Protein AF-A0A1V6E0C4-F1 (afdb_monomer_lite)

Radius of gyration: 24.29 Å; chains: 1; bounding box: 36×54×68 Å

Secondary structure (DSSP, 8-state):
--HHHHHHHHHHHHHHHHHHHHHHHTT-TT---HHHHHHHHHHHHHTT-S-HHHHHHHHHHHHHHHHHHHHHHHHHHHHHS------------PPPPPPP----PPPP-------HHHHHHHHHHHHHHSS---

pLDDT: mean 77.71, std 18.84, range [36.75, 97.5]

Sequence (134 aa):
MNPEEELNLRREVRATVFRLARAHREAAPGMSLAGEFAAVQARLAALGCPDPERTLCRWRMEDEAAFDLAALVHELVAARLPPVPARPFATVVMPPPASPPSHAHPAPSSTGIPGLADLLDDMLSQERRHRPPH

Foldseek 3Di:
DDVVVVVVLLVQLLVLLVVVVVCVVVVVPPDDPVVSLVVSLVVCVVVVNVHSPVVSVVSSVVSNVVVVVVVVVVVVVCVPDDPDPPDPPPPPPDDDDDDDDDDDDDDDDDDDDPPPVNVVVVVVVVVVVPDDDD

Structure (mmCIF, N/CA/C/O backbone):
data_AF-A0A1V6E0C4-F1
#
_entry.id   AF-A0A1V6E0C4-F1
#
loop_
_atom_site.group_PDB
_atom_site.id
_atom_site.type_symbol
_atom_site.label_atom_id
_atom_site.label_alt_id
_atom_site.label_comp_id
_atom_site.label_asym_id
_atom_site.label_entity_id
_atom_site.label_seq_id
_atom_site.pdbx_PDB_ins_code
_atom_site.Cartn_x
_atom_site.Cartn_y
_atom_site.Cartn_z
_atom_site.occupancy
_atom_site.B_iso_or_equiv
_atom_site.auth_seq_id
_atom_site.auth_comp_id
_atom_site.auth_asym_id
_atom_site.auth_atom_id
_atom_site.pdbx_PDB_model_num
ATOM 1 N N . MET A 1 1 ? -14.733 -3.340 14.536 1.00 77.62 1 MET A N 1
ATOM 2 C CA . MET A 1 1 ? -14.234 -3.044 13.181 1.00 77.62 1 MET A CA 1
ATOM 3 C C . MET A 1 1 ? -14.947 -3.950 12.185 1.00 77.62 1 MET A C 1
ATOM 5 O O . MET A 1 1 ? -14.972 -5.155 12.411 1.00 77.62 1 MET A O 1
ATOM 9 N N . ASN A 1 2 ? -15.589 -3.383 11.160 1.00 88.94 2 ASN A N 1
ATOM 10 C CA . ASN A 1 2 ? -16.228 -4.145 10.082 1.00 88.94 2 ASN A CA 1
ATOM 11 C C . ASN A 1 2 ? -15.136 -4.731 9.158 1.00 88.94 2 ASN A C 1
ATOM 13 O O . ASN A 1 2 ? -14.302 -3.962 8.673 1.00 88.94 2 ASN A O 1
ATOM 17 N N . PRO A 1 3 ? -15.117 -6.053 8.901 1.00 89.62 3 PRO A N 1
ATOM 18 C CA . PRO A 1 3 ? -14.070 -6.687 8.096 1.00 89.62 3 PRO A CA 1
ATOM 19 C C . PRO A 1 3 ? -14.035 -6.198 6.641 1.00 89.62 3 PRO A C 1
ATOM 21 O O . PRO A 1 3 ? -12.970 -6.161 6.029 1.00 89.62 3 PRO A O 1
ATOM 24 N N . GLU A 1 4 ? -15.174 -5.798 6.072 1.00 94.56 4 GLU A N 1
ATOM 25 C CA . GLU A 1 4 ? -15.228 -5.302 4.694 1.00 94.56 4 GLU A CA 1
ATOM 26 C C . GLU A 1 4 ? -14.563 -3.924 4.560 1.00 94.56 4 GLU A C 1
ATOM 28 O O . GLU A 1 4 ? -13.802 -3.672 3.625 1.00 94.56 4 GLU A O 1
ATOM 33 N N . GLU A 1 5 ? -14.782 -3.044 5.538 1.00 93.25 5 GLU A N 1
ATOM 34 C CA . GLU A 1 5 ? -14.160 -1.718 5.585 1.00 93.25 5 GLU A CA 1
ATOM 35 C C . GLU A 1 5 ? -12.647 -1.816 5.802 1.00 93.25 5 GLU A C 1
ATOM 37 O O . GLU A 1 5 ? -11.883 -1.105 5.149 1.00 93.25 5 GLU A O 1
ATOM 42 N N . GLU A 1 6 ? -12.201 -2.739 6.655 1.00 92.56 6 GLU A N 1
ATOM 43 C CA . GLU A 1 6 ? -10.778 -3.023 6.854 1.00 92.56 6 GLU A CA 1
ATOM 44 C C . GLU A 1 6 ? -10.113 -3.516 5.560 1.00 92.56 6 GLU A C 1
ATOM 46 O O . GLU A 1 6 ? -9.04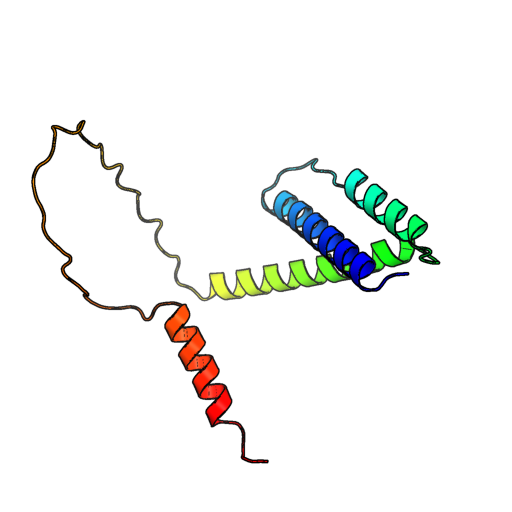8 -3.025 5.177 1.00 92.56 6 GLU A O 1
ATOM 51 N N . LEU A 1 7 ? -10.757 -4.443 4.844 1.00 95.00 7 LEU A N 1
ATOM 52 C CA . LEU A 1 7 ? -10.272 -4.937 3.554 1.00 95.00 7 LEU A CA 1
ATOM 53 C C . LEU A 1 7 ? -10.182 -3.821 2.509 1.00 95.00 7 LEU A C 1
ATOM 55 O O . LEU A 1 7 ? -9.219 -3.779 1.738 1.00 95.00 7 LEU A O 1
ATOM 59 N N . ASN A 1 8 ? -11.151 -2.906 2.484 1.00 96.06 8 ASN A N 1
ATOM 60 C CA . ASN A 1 8 ? -11.117 -1.750 1.594 1.00 96.06 8 ASN A CA 1
ATOM 61 C C . ASN A 1 8 ? -9.938 -0.825 1.927 1.00 96.06 8 ASN A C 1
ATOM 63 O O . ASN A 1 8 ? -9.178 -0.470 1.027 1.00 96.06 8 ASN A O 1
ATOM 67 N N . LEU A 1 9 ? -9.696 -0.537 3.209 1.00 95.88 9 LEU A N 1
ATOM 68 C CA . LEU A 1 9 ? -8.523 0.233 3.637 1.00 95.88 9 LEU A CA 1
ATOM 69 C C . LEU A 1 9 ? -7.206 -0.470 3.286 1.00 95.88 9 LEU A C 1
ATOM 71 O O . LEU A 1 9 ? -6.278 0.175 2.802 1.00 95.88 9 LEU A O 1
ATOM 75 N N . ARG A 1 10 ? -7.119 -1.797 3.442 1.00 96.31 10 ARG A N 1
ATOM 76 C CA . ARG A 1 10 ? -5.942 -2.580 3.025 1.00 96.31 10 ARG A CA 1
ATOM 77 C C . ARG A 1 10 ? -5.662 -2.423 1.528 1.00 96.31 10 ARG A C 1
ATOM 79 O O . ARG A 1 10 ? -4.500 -2.297 1.140 1.00 96.31 10 ARG A O 1
ATOM 86 N N . ARG A 1 11 ? -6.707 -2.437 0.690 1.00 96.94 11 ARG A N 1
ATOM 87 C CA . ARG A 1 11 ? -6.594 -2.233 -0.766 1.00 96.94 11 ARG A CA 1
ATOM 88 C C . ARG A 1 11 ? -6.138 -0.817 -1.106 1.00 96.94 11 ARG A C 1
ATOM 90 O O . ARG A 1 11 ? -5.312 -0.661 -2.001 1.00 96.94 11 ARG A O 1
ATOM 97 N N . GLU A 1 12 ? -6.633 0.188 -0.389 1.00 96.50 12 GLU A N 1
ATOM 98 C CA . GLU A 1 12 ? -6.191 1.576 -0.553 1.00 96.50 12 GLU A CA 1
ATOM 99 C C . GLU A 1 12 ? -4.701 1.734 -0.229 1.00 96.50 12 GLU A C 1
ATOM 101 O O . GLU A 1 12 ? -3.964 2.269 -1.055 1.00 96.50 12 GLU A O 1
ATOM 106 N N . VAL A 1 13 ? -4.227 1.179 0.897 1.00 96.56 13 VAL A N 1
ATOM 107 C CA . VAL A 1 13 ? -2.791 1.177 1.243 1.00 96.56 13 VAL A CA 1
ATOM 108 C C . VAL A 1 13 ? -1.961 0.565 0.124 1.00 96.56 13 VAL A C 1
ATOM 110 O O . VAL A 1 13 ? -0.991 1.181 -0.316 1.00 96.56 13 VAL A O 1
ATOM 113 N N . ARG A 1 14 ? -2.377 -0.596 -0.393 1.00 96.50 14 ARG A N 1
ATOM 114 C CA . ARG A 1 14 ? -1.679 -1.262 -1.496 1.00 96.50 14 ARG A CA 1
ATOM 115 C C . ARG A 1 14 ? -1.614 -0.394 -2.748 1.00 96.50 14 ARG A C 1
ATOM 117 O O . ARG A 1 14 ? -0.563 -0.296 -3.376 1.00 96.50 14 ARG A O 1
ATOM 124 N N . ALA A 1 15 ? -2.722 0.244 -3.120 1.00 95.50 15 ALA A N 1
ATOM 125 C CA . ALA A 1 15 ? -2.773 1.125 -4.283 1.00 95.50 15 ALA A CA 1
ATOM 126 C C . ALA A 1 15 ? -1.872 2.361 -4.115 1.00 95.50 15 ALA A C 1
ATOM 128 O O . ALA A 1 15 ? -1.219 2.789 -5.070 1.00 95.50 15 ALA A O 1
ATOM 129 N N . THR A 1 16 ? -1.814 2.930 -2.910 1.00 94.81 16 THR A N 1
ATOM 130 C CA . THR A 1 16 ? -0.927 4.051 -2.579 1.00 94.81 16 THR A CA 1
ATOM 131 C C . THR A 1 16 ? 0.544 3.626 -2.617 1.00 94.81 16 THR A C 1
ATOM 133 O O . THR A 1 16 ? 1.340 4.295 -3.274 1.00 94.81 16 THR A O 1
ATOM 136 N N . VAL A 1 17 ? 0.906 2.484 -2.022 1.00 94.38 17 VAL A N 1
ATOM 137 C CA . VAL A 1 17 ? 2.270 1.923 -2.102 1.00 94.38 17 VAL A CA 1
ATOM 138 C C . VAL A 1 17 ? 2.680 1.685 -3.554 1.00 94.38 17 VAL A C 1
ATOM 140 O O . VAL A 1 17 ? 3.755 2.114 -3.964 1.00 94.38 17 VAL A O 1
ATOM 143 N N . PHE A 1 18 ? 1.807 1.086 -4.368 1.00 91.50 18 PHE A N 1
ATOM 144 C CA . PHE A 1 18 ? 2.095 0.829 -5.779 1.00 91.50 18 PHE A CA 1
ATOM 145 C C . PHE A 1 18 ? 2.359 2.117 -6.571 1.00 91.50 18 PHE A C 1
ATOM 147 O O . PHE A 1 18 ? 3.303 2.178 -7.360 1.00 91.50 18 PHE A O 1
ATOM 154 N N . ARG A 1 19 ? 1.551 3.165 -6.357 1.00 91.12 19 ARG A N 1
ATOM 155 C CA . ARG A 1 19 ? 1.766 4.474 -6.998 1.00 91.12 19 ARG A CA 1
ATOM 156 C C . ARG A 1 19 ? 3.094 5.096 -6.582 1.00 91.12 19 ARG A C 1
ATOM 158 O O . ARG A 1 19 ? 3.813 5.588 -7.447 1.00 91.12 19 ARG A O 1
ATOM 165 N N . LEU A 1 20 ? 3.431 5.035 -5.294 1.00 90.06 20 LEU A N 1
ATOM 166 C CA . LEU A 1 20 ? 4.700 5.548 -4.785 1.00 90.06 20 LEU A CA 1
ATOM 167 C C . LEU A 1 20 ? 5.888 4.798 -5.398 1.00 90.06 20 LEU A C 1
ATOM 169 O O . LEU A 1 20 ? 6.805 5.413 -5.936 1.00 90.06 20 LEU A O 1
ATOM 173 N N . ALA A 1 21 ? 5.847 3.468 -5.380 1.00 88.00 21 ALA A N 1
ATOM 174 C CA . ALA A 1 21 ? 6.920 2.632 -5.901 1.00 88.00 21 ALA A CA 1
ATOM 175 C C . ALA A 1 21 ? 7.111 2.811 -7.419 1.00 88.00 21 ALA A C 1
ATOM 177 O O . ALA A 1 21 ? 8.239 2.885 -7.913 1.00 88.00 21 ALA A O 1
ATOM 178 N N . ARG A 1 22 ? 6.012 2.982 -8.165 1.00 85.94 22 ARG A N 1
ATOM 179 C CA . ARG A 1 22 ? 6.052 3.358 -9.582 1.00 85.94 22 ARG A CA 1
ATOM 180 C C . ARG A 1 22 ? 6.711 4.721 -9.797 1.00 85.94 22 ARG A C 1
ATOM 182 O O . ARG A 1 22 ? 7.581 4.821 -10.655 1.00 85.94 22 ARG A O 1
ATOM 189 N N . ALA A 1 23 ? 6.343 5.738 -9.020 1.00 87.25 23 ALA A N 1
ATOM 190 C CA . ALA A 1 23 ? 6.934 7.072 -9.130 1.00 87.25 23 ALA A CA 1
ATOM 191 C C . ALA A 1 23 ? 8.447 7.068 -8.847 1.00 87.25 23 ALA A C 1
ATOM 193 O O . ALA A 1 23 ? 9.208 7.746 -9.539 1.00 87.25 23 ALA A O 1
ATOM 194 N N . HIS A 1 24 ? 8.900 6.252 -7.889 1.00 83.44 24 HIS A N 1
ATOM 195 C CA . HIS A 1 24 ? 10.327 6.034 -7.645 1.00 83.44 24 HIS A CA 1
ATOM 196 C C . HIS A 1 24 ? 11.033 5.393 -8.847 1.00 83.44 24 HIS A C 1
ATOM 198 O O . HIS A 1 24 ? 12.108 5.852 -9.231 1.00 83.44 24 HIS A O 1
ATOM 204 N N . ARG A 1 25 ? 10.424 4.378 -9.476 1.00 80.44 25 ARG A N 1
ATOM 205 C CA . ARG A 1 25 ? 10.966 3.738 -10.689 1.00 80.44 25 ARG A CA 1
ATOM 206 C C . ARG A 1 25 ? 10.998 4.670 -11.899 1.00 80.44 25 ARG A C 1
ATOM 208 O O . ARG A 1 25 ? 11.956 4.635 -12.660 1.00 80.44 25 ARG A O 1
ATOM 215 N N . GLU A 1 26 ? 9.979 5.504 -12.074 1.00 83.56 26 GLU A N 1
ATOM 216 C CA . GLU A 1 26 ? 9.892 6.482 -13.169 1.00 83.56 26 GLU A CA 1
ATOM 217 C C . GLU A 1 26 ? 10.769 7.726 -12.929 1.00 83.56 26 GLU A C 1
ATOM 219 O O . GLU A 1 26 ? 10.725 8.664 -13.722 1.00 83.56 26 GLU A O 1
ATOM 224 N N . ALA A 1 27 ? 11.580 7.734 -11.860 1.00 77.31 27 ALA A N 1
ATOM 225 C CA . ALA A 1 27 ? 12.422 8.857 -11.463 1.00 77.31 27 ALA A CA 1
ATOM 226 C C . ALA A 1 27 ? 11.631 10.174 -11.414 1.00 77.31 27 ALA A C 1
ATOM 228 O O . ALA A 1 27 ? 12.072 11.194 -11.942 1.00 77.31 27 ALA A O 1
ATOM 229 N N . ALA A 1 28 ? 10.464 10.148 -10.761 1.00 73.44 28 ALA A N 1
ATOM 230 C CA . ALA A 1 28 ? 9.676 11.327 -10.418 1.00 73.44 28 ALA A CA 1
ATOM 231 C C . ALA A 1 28 ? 9.981 11.759 -8.964 1.00 73.44 28 ALA A C 1
ATOM 233 O O . ALA A 1 28 ? 9.183 11.496 -8.055 1.00 73.44 28 ALA A O 1
ATOM 234 N N . PRO A 1 29 ? 11.154 12.373 -8.694 1.00 64.12 29 PRO A N 1
ATOM 235 C CA . PRO A 1 29 ? 11.544 12.770 -7.350 1.00 64.12 29 PRO A CA 1
ATOM 236 C C . PRO A 1 29 ? 10.570 13.816 -6.802 1.00 64.12 29 PRO A C 1
ATOM 238 O O . PRO A 1 29 ? 10.239 14.791 -7.472 1.00 64.12 29 PRO A O 1
ATOM 241 N N . GLY A 1 30 ? 10.126 13.615 -5.561 1.00 69.94 30 GLY A N 1
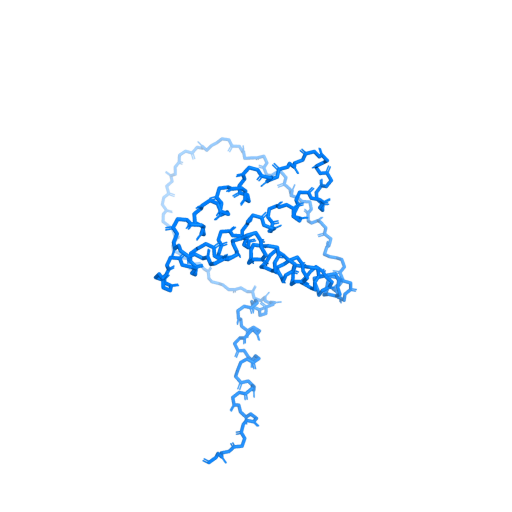ATOM 242 C CA . GLY A 1 30 ? 9.278 14.569 -4.840 1.00 69.94 30 GLY A CA 1
ATOM 243 C C . GLY A 1 30 ? 7.797 14.198 -4.744 1.00 69.94 30 GLY A C 1
ATOM 244 O O . GLY A 1 30 ? 7.055 14.909 -4.068 1.00 69.94 30 GLY A O 1
ATOM 245 N N . MET A 1 31 ? 7.349 13.084 -5.338 1.00 79.12 31 MET A N 1
ATOM 246 C CA . MET A 1 31 ? 6.001 12.578 -5.069 1.00 79.12 31 MET A CA 1
ATOM 247 C C . MET A 1 31 ? 5.911 12.085 -3.616 1.00 79.12 31 MET A C 1
ATOM 249 O O . MET A 1 31 ? 6.542 11.101 -3.242 1.00 79.12 31 MET A O 1
ATOM 253 N N . SER A 1 32 ? 5.115 12.770 -2.795 1.00 84.19 32 SER A N 1
ATOM 254 C CA . SER A 1 32 ? 4.804 12.351 -1.427 1.00 84.19 32 SER A CA 1
ATOM 255 C C . SER A 1 32 ? 3.338 11.960 -1.329 1.00 84.19 32 SER A C 1
ATOM 257 O O . SER A 1 32 ? 2.456 12.747 -1.667 1.00 84.19 32 SER A O 1
ATOM 259 N N . LEU A 1 33 ? 3.078 10.753 -0.826 1.00 86.88 33 LEU A N 1
ATOM 260 C CA . LEU A 1 33 ? 1.729 10.253 -0.541 1.00 86.88 33 LEU A CA 1
ATOM 261 C C . LEU A 1 33 ?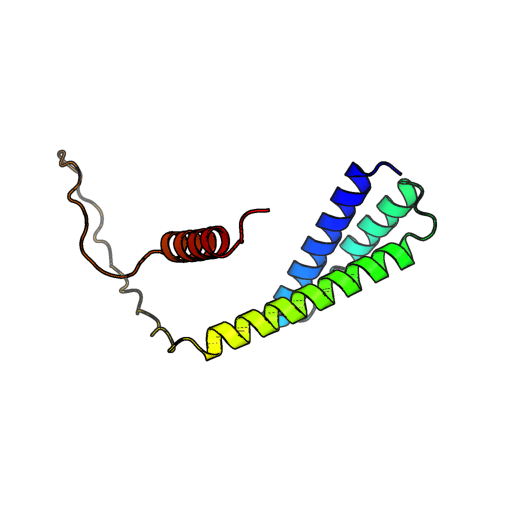 1.424 10.241 0.966 1.00 86.88 33 LEU A C 1
ATOM 263 O O . LEU A 1 33 ? 0.518 9.546 1.421 1.00 86.88 33 LEU A O 1
ATOM 267 N N . ALA A 1 34 ? 2.163 11.030 1.757 1.00 89.44 34 ALA A N 1
ATOM 268 C CA . ALA A 1 34 ? 1.988 11.105 3.209 1.00 89.44 34 ALA A CA 1
ATOM 269 C C . ALA A 1 34 ? 0.554 11.491 3.615 1.00 89.44 34 ALA A C 1
ATOM 271 O O . ALA A 1 34 ? 0.022 10.940 4.575 1.00 89.44 34 ALA A O 1
ATOM 272 N N . GLY A 1 35 ? -0.094 12.383 2.856 1.00 92.31 35 GLY A N 1
ATOM 273 C CA . GLY A 1 35 ? -1.485 12.778 3.103 1.00 92.31 35 GLY A CA 1
ATOM 274 C C . GLY A 1 35 ? -2.486 11.637 2.901 1.00 92.31 35 GLY A C 1
ATOM 275 O O . GLY A 1 35 ? -3.439 11.513 3.665 1.00 92.31 35 GLY A O 1
ATOM 276 N N . GLU A 1 36 ? -2.249 10.760 1.924 1.00 94.06 36 GLU A N 1
ATOM 277 C CA . GLU A 1 36 ? -3.110 9.597 1.683 1.00 94.06 36 GLU A CA 1
ATOM 278 C C . GLU A 1 36 ? -2.970 8.565 2.804 1.00 94.06 36 GLU A C 1
ATOM 280 O O . GLU A 1 36 ? -3.964 8.056 3.322 1.00 94.06 36 GLU A O 1
ATOM 285 N N . PHE A 1 37 ? -1.736 8.312 3.244 1.00 94.81 37 PHE A N 1
ATOM 286 C CA . PHE A 1 37 ? -1.474 7.440 4.384 1.00 94.81 37 PHE A CA 1
ATOM 287 C C . PHE A 1 37 ? -2.075 7.993 5.683 1.00 94.81 37 PHE A C 1
ATOM 289 O O . PHE A 1 37 ? -2.691 7.236 6.432 1.00 94.81 37 PHE A O 1
ATOM 296 N N . ALA A 1 38 ? -1.985 9.305 5.918 1.00 95.56 38 ALA A N 1
ATOM 297 C CA . ALA A 1 38 ? -2.623 9.951 7.064 1.00 95.56 38 ALA A CA 1
ATOM 298 C C . ALA A 1 38 ? -4.157 9.809 7.030 1.00 95.56 38 ALA A C 1
ATOM 300 O O . ALA A 1 38 ? -4.778 9.547 8.062 1.00 95.56 38 ALA A O 1
ATOM 301 N N . ALA A 1 39 ? -4.778 9.912 5.850 1.00 96.06 39 ALA A N 1
ATOM 302 C CA . ALA A 1 39 ? -6.218 9.710 5.692 1.00 96.06 39 ALA A CA 1
ATOM 303 C C . ALA A 1 39 ? -6.641 8.264 6.013 1.00 96.06 39 ALA A C 1
ATOM 305 O O . ALA A 1 39 ? -7.635 8.049 6.711 1.00 96.06 39 ALA A O 1
ATOM 306 N N . VAL A 1 40 ? -5.868 7.269 5.565 1.00 96.00 40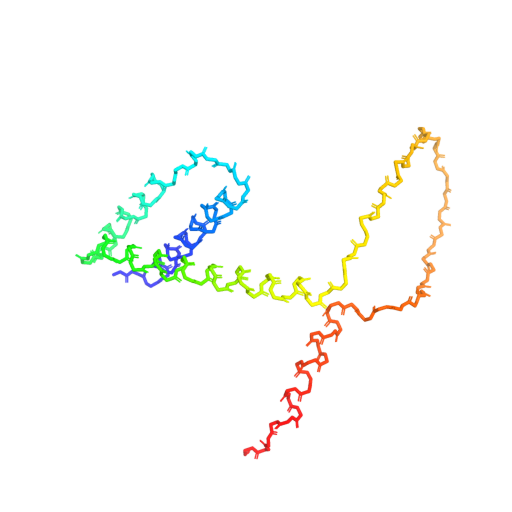 VAL A N 1
ATOM 307 C CA . VAL A 1 40 ? -6.105 5.860 5.918 1.00 96.00 40 VAL A CA 1
ATOM 308 C C . VAL A 1 40 ? -5.925 5.630 7.419 1.00 96.00 40 VAL A C 1
ATOM 310 O O . VAL A 1 40 ? -6.765 4.975 8.034 1.00 96.00 40 VAL A O 1
ATOM 313 N N . GLN A 1 41 ? -4.879 6.193 8.029 1.00 96.19 41 GLN A N 1
ATOM 314 C CA . GLN A 1 41 ? -4.639 6.089 9.471 1.00 96.19 41 GLN A CA 1
ATOM 315 C C . GLN A 1 41 ? -5.813 6.654 10.282 1.00 96.19 41 GLN A C 1
ATOM 317 O O . GLN A 1 41 ? -6.285 6.009 11.219 1.00 96.19 41 GLN A O 1
ATOM 322 N N . ALA A 1 42 ? -6.327 7.825 9.896 1.00 96.50 42 ALA A N 1
ATOM 323 C CA . ALA A 1 42 ? -7.485 8.439 10.541 1.00 96.50 42 ALA A CA 1
ATOM 324 C C . ALA A 1 42 ? -8.747 7.570 10.407 1.00 96.50 42 ALA A C 1
ATOM 326 O O . ALA A 1 42 ? -9.501 7.416 11.368 1.00 96.50 42 ALA A O 1
ATOM 327 N N . ARG A 1 43 ? -8.960 6.945 9.242 1.00 96.00 43 ARG A N 1
ATOM 328 C CA . ARG A 1 43 ? -10.082 6.017 9.031 1.00 96.00 43 ARG A CA 1
ATOM 329 C C . ARG A 1 43 ? -9.931 4.732 9.843 1.00 96.00 43 ARG A C 1
ATOM 331 O O . ARG A 1 43 ? -10.908 4.295 10.438 1.00 96.00 43 ARG A O 1
ATOM 338 N N . LEU A 1 44 ? -8.727 4.166 9.947 1.00 95.62 44 LEU A N 1
ATOM 339 C CA . LEU A 1 44 ? -8.456 3.031 10.839 1.00 95.62 44 LEU A CA 1
ATOM 340 C C . LEU A 1 44 ? -8.781 3.379 12.298 1.00 95.62 44 LEU A C 1
ATOM 342 O O . LEU A 1 44 ? -9.429 2.588 12.985 1.00 95.62 44 LEU A O 1
ATOM 346 N N . ALA A 1 45 ? -8.386 4.570 12.754 1.00 94.75 45 ALA A N 1
ATOM 347 C CA . ALA A 1 45 ? -8.718 5.053 14.092 1.00 94.75 45 ALA A CA 1
ATOM 348 C C . ALA A 1 45 ? -10.242 5.165 14.292 1.00 94.75 45 ALA A C 1
ATOM 350 O O . ALA A 1 45 ? -10.770 4.682 15.292 1.00 94.75 45 ALA A O 1
ATOM 351 N N . ALA A 1 46 ? -10.961 5.723 13.311 1.00 95.00 46 ALA A N 1
ATOM 352 C CA . ALA A 1 46 ? -12.419 5.854 13.349 1.00 95.00 46 ALA A CA 1
ATOM 353 C C . ALA A 1 46 ? -13.157 4.500 13.396 1.00 95.00 46 ALA A C 1
ATOM 355 O O . ALA A 1 46 ? -14.233 4.407 13.981 1.00 95.00 46 ALA A O 1
ATOM 356 N N . LEU A 1 47 ? -12.570 3.438 12.834 1.00 93.50 47 LEU A N 1
ATOM 357 C CA . LEU A 1 47 ? -13.112 2.072 12.871 1.00 93.50 47 LEU A CA 1
ATOM 358 C C . LEU A 1 47 ? -12.839 1.316 14.185 1.00 93.50 47 LEU A C 1
ATOM 360 O O . LEU A 1 47 ? -13.240 0.152 14.330 1.00 93.50 47 LEU A O 1
ATOM 364 N N . GLY A 1 48 ? -12.158 1.958 15.139 1.00 93.62 48 GLY A N 1
ATOM 365 C CA . GLY A 1 48 ? -11.784 1.367 16.421 1.00 93.62 48 GLY A CA 1
ATOM 366 C C . GLY A 1 48 ? -10.560 0.455 16.340 1.00 93.62 48 GLY A C 1
ATOM 367 O O . GLY A 1 48 ? -10.439 -0.470 17.144 1.00 93.62 48 GLY A O 1
ATOM 368 N N . CYS A 1 49 ? -9.665 0.670 15.368 1.00 93.56 49 CYS A N 1
ATOM 369 C CA . CYS A 1 49 ? -8.371 -0.007 15.350 1.00 93.56 49 CYS A CA 1
ATOM 370 C C . CYS A 1 49 ? -7.555 0.426 16.587 1.00 93.56 49 CYS A C 1
ATOM 372 O O . CYS A 1 49 ? -7.372 1.628 16.786 1.00 93.56 49 CYS A O 1
ATOM 374 N N . PRO A 1 50 ? -7.058 -0.512 17.417 1.00 91.62 50 PRO A N 1
ATOM 375 C CA . PRO A 1 50 ? -6.372 -0.175 18.667 1.00 91.62 50 PRO A CA 1
ATOM 376 C C . PRO A 1 50 ? -5.026 0.528 18.451 1.00 91.62 50 PRO A C 1
ATOM 378 O O . PRO A 1 50 ? -4.604 1.308 19.297 1.00 91.62 50 PRO A O 1
ATOM 381 N N . ASP A 1 51 ? -4.360 0.261 17.325 1.00 96.06 51 ASP A N 1
ATOM 382 C CA . ASP A 1 51 ? -3.095 0.891 16.941 1.00 96.06 51 ASP A CA 1
ATOM 383 C C . ASP A 1 51 ? -3.074 1.103 15.412 1.00 96.06 51 ASP A C 1
ATOM 385 O O . ASP A 1 51 ? -2.608 0.237 14.653 1.00 96.06 51 ASP A O 1
ATOM 389 N N . PRO A 1 52 ? -3.659 2.216 14.928 1.00 95.00 52 PRO A N 1
ATOM 390 C CA . PRO A 1 52 ? -3.808 2.477 13.499 1.00 95.00 52 PRO A CA 1
ATOM 391 C C . PRO A 1 52 ? -2.466 2.778 12.828 1.00 95.00 52 PRO A C 1
ATOM 393 O O . PRO A 1 52 ? -2.275 2.425 11.666 1.00 95.00 52 PRO A O 1
ATOM 396 N N . GLU A 1 53 ? -1.523 3.384 13.554 1.00 96.44 53 GLU A N 1
ATOM 397 C CA . GLU A 1 53 ? -0.190 3.701 13.041 1.00 96.44 53 GLU A CA 1
ATOM 398 C C . GLU A 1 53 ? 0.604 2.426 12.781 1.00 96.44 53 GLU A C 1
ATOM 400 O O . GLU A 1 53 ? 1.070 2.194 11.665 1.00 96.44 53 GLU A O 1
ATOM 405 N N . ARG A 1 54 ? 0.696 1.543 13.781 1.00 96.88 54 ARG A N 1
ATOM 406 C CA . ARG A 1 54 ? 1.414 0.276 13.636 1.00 96.88 54 ARG A CA 1
ATOM 407 C C . ARG A 1 54 ? 0.773 -0.625 12.594 1.00 96.88 54 ARG A C 1
ATOM 409 O O . ARG A 1 54 ? 1.486 -1.292 11.845 1.00 96.88 54 ARG A O 1
ATOM 416 N N . THR A 1 55 ? -0.558 -0.642 12.530 1.00 96.38 55 THR A N 1
ATOM 417 C CA . THR A 1 55 ? -1.302 -1.401 11.516 1.00 96.38 55 THR A CA 1
ATOM 418 C C . THR A 1 55 ? -0.966 -0.908 10.114 1.00 96.38 55 THR A C 1
ATOM 420 O O . THR A 1 55 ? -0.616 -1.717 9.253 1.00 96.38 55 THR A O 1
ATOM 423 N N . LEU A 1 56 ? -0.997 0.410 9.900 1.00 96.69 56 LEU A N 1
ATOM 424 C CA . LEU A 1 56 ? -0.639 1.020 8.628 1.00 96.69 56 LEU A CA 1
ATOM 425 C C . LEU A 1 56 ? 0.828 0.759 8.263 1.00 96.69 56 LEU A C 1
ATOM 427 O O . LEU A 1 56 ? 1.105 0.338 7.143 1.00 96.69 56 LEU A O 1
ATOM 431 N N . CYS A 1 57 ? 1.760 0.950 9.198 1.00 96.62 57 CYS A N 1
ATOM 432 C CA . CYS A 1 57 ? 3.183 0.675 8.989 1.00 96.62 57 CYS A CA 1
ATOM 433 C C . CYS A 1 57 ? 3.431 -0.784 8.592 1.00 96.62 57 CYS A C 1
ATOM 435 O O . CYS A 1 57 ? 4.151 -1.042 7.631 1.00 96.62 57 CYS A O 1
ATOM 437 N N . ARG A 1 58 ? 2.794 -1.742 9.276 1.00 97.50 58 ARG A N 1
ATOM 438 C CA . ARG A 1 58 ? 2.885 -3.165 8.925 1.00 97.50 58 ARG A CA 1
ATOM 439 C C . ARG A 1 58 ? 2.386 -3.418 7.502 1.00 97.50 58 ARG A C 1
ATOM 441 O O . ARG A 1 58 ? 3.097 -4.025 6.710 1.00 97.50 58 ARG A O 1
ATOM 448 N N . TRP A 1 59 ? 1.190 -2.938 7.170 1.00 97.31 59 TRP A N 1
ATOM 449 C CA . TRP A 1 59 ? 0.598 -3.129 5.843 1.00 97.31 59 TRP A CA 1
ATOM 450 C C . TRP A 1 59 ? 1.434 -2.519 4.720 1.00 97.31 59 TRP A C 1
ATOM 452 O O . TRP A 1 59 ? 1.558 -3.128 3.657 1.00 97.31 59 TRP A O 1
ATOM 462 N N . ARG A 1 60 ? 2.029 -1.348 4.969 1.00 96.19 60 ARG A N 1
ATOM 463 C CA . ARG A 1 60 ? 2.955 -0.703 4.038 1.00 96.19 60 ARG A CA 1
ATOM 464 C C . ARG A 1 60 ? 4.194 -1.553 3.799 1.00 96.19 60 ARG A C 1
ATOM 466 O O . ARG A 1 60 ? 4.467 -1.859 2.650 1.00 96.19 60 ARG A O 1
ATOM 473 N N . MET A 1 61 ? 4.879 -1.991 4.857 1.00 95.75 61 MET A N 1
ATOM 474 C CA . MET A 1 61 ? 6.073 -2.838 4.724 1.00 95.75 61 MET A CA 1
ATOM 475 C C . MET A 1 61 ? 5.776 -4.142 3.973 1.00 95.75 61 MET A C 1
ATOM 477 O O . MET A 1 61 ? 6.569 -4.573 3.142 1.00 95.75 61 MET A O 1
ATOM 481 N N . GLU A 1 62 ? 4.624 -4.763 4.240 1.00 96.06 62 GLU A N 1
ATOM 482 C CA . GLU A 1 62 ? 4.187 -5.969 3.530 1.00 96.06 62 GLU A CA 1
ATOM 483 C C . GLU A 1 62 ? 3.990 -5.724 2.025 1.00 96.06 62 GLU A C 1
ATOM 485 O O . GLU A 1 62 ? 4.433 -6.534 1.212 1.00 96.06 62 GLU A O 1
ATOM 490 N N . ASP A 1 63 ? 3.324 -4.628 1.638 1.00 95.69 63 ASP A N 1
ATOM 491 C CA . ASP A 1 63 ? 3.103 -4.323 0.218 1.00 95.69 63 ASP A CA 1
ATOM 492 C C . ASP A 1 63 ? 4.371 -3.815 -0.478 1.00 95.69 63 ASP A C 1
ATOM 494 O O . ASP A 1 63 ? 4.565 -4.119 -1.653 1.00 95.69 63 ASP A O 1
ATOM 498 N N . GLU A 1 64 ? 5.228 -3.061 0.217 1.00 93.00 64 GLU A N 1
ATOM 499 C CA . GLU A 1 64 ? 6.530 -2.615 -0.295 1.00 93.00 64 GLU A CA 1
ATOM 500 C C . GLU A 1 64 ? 7.398 -3.843 -0.620 1.00 93.00 64 GLU A C 1
ATOM 502 O O . GLU A 1 64 ? 7.848 -3.993 -1.755 1.00 93.00 64 GLU A O 1
ATOM 507 N N . ALA A 1 65 ? 7.502 -4.806 0.304 1.00 92.56 65 ALA A N 1
ATOM 508 C CA . ALA A 1 65 ? 8.221 -6.060 0.069 1.00 92.56 65 ALA A CA 1
ATOM 509 C C . ALA A 1 65 ? 7.614 -6.896 -1.074 1.00 92.56 65 ALA A C 1
ATOM 511 O O . ALA A 1 65 ? 8.340 -7.492 -1.874 1.00 92.56 65 ALA A O 1
ATOM 512 N N . ALA A 1 66 ? 6.281 -6.945 -1.177 1.00 93.12 66 ALA A N 1
ATOM 513 C CA . ALA A 1 66 ? 5.604 -7.638 -2.273 1.00 93.12 66 ALA A CA 1
ATOM 514 C C . ALA A 1 66 ? 5.868 -6.964 -3.629 1.00 93.12 66 ALA A C 1
ATOM 516 O O . ALA A 1 66 ? 6.041 -7.654 -4.638 1.00 93.12 66 ALA A O 1
ATOM 517 N N . PHE A 1 67 ? 5.917 -5.630 -3.660 1.00 90.81 67 PHE A N 1
ATOM 518 C CA . PHE A 1 67 ? 6.263 -4.873 -4.855 1.00 90.81 67 PHE A CA 1
ATOM 519 C C . PHE A 1 67 ? 7.714 -5.113 -5.269 1.00 90.81 67 PHE A C 1
ATOM 521 O O . PHE A 1 67 ? 7.955 -5.400 -6.439 1.00 90.81 67 PHE A O 1
ATOM 528 N N . ASP A 1 68 ? 8.660 -5.065 -4.331 1.00 90.19 68 ASP A N 1
ATOM 529 C CA . ASP A 1 68 ? 10.077 -5.326 -4.600 1.00 90.19 68 ASP A CA 1
ATOM 530 C C . ASP A 1 68 ? 10.291 -6.739 -5.154 1.00 90.19 68 ASP A C 1
ATOM 532 O O . ASP A 1 68 ? 11.000 -6.935 -6.143 1.00 90.19 68 ASP A O 1
ATOM 536 N N . LEU A 1 69 ? 9.602 -7.734 -4.589 1.00 92.69 69 LEU A N 1
ATOM 537 C CA . LEU A 1 69 ? 9.625 -9.094 -5.119 1.00 92.69 69 LEU A CA 1
ATOM 538 C C . LEU A 1 69 ? 9.064 -9.157 -6.548 1.00 92.69 69 LEU A C 1
ATOM 540 O O . LEU A 1 69 ? 9.682 -9.760 -7.427 1.00 92.69 69 LEU A O 1
ATOM 544 N N . ALA A 1 70 ? 7.915 -8.529 -6.809 1.00 90.81 70 ALA A N 1
ATOM 545 C CA . ALA A 1 70 ? 7.322 -8.490 -8.145 1.00 90.81 70 ALA A CA 1
ATOM 546 C C . ALA A 1 70 ? 8.225 -7.764 -9.159 1.00 90.81 70 ALA A C 1
ATOM 548 O O . ALA A 1 70 ? 8.337 -8.186 -10.312 1.00 90.81 70 ALA A O 1
ATOM 549 N N . ALA A 1 71 ? 8.906 -6.705 -8.723 1.00 88.38 71 ALA A N 1
ATOM 550 C CA . ALA A 1 71 ? 9.898 -5.970 -9.490 1.00 88.38 71 ALA A CA 1
ATOM 551 C C . ALA A 1 71 ? 11.086 -6.859 -9.889 1.00 88.38 71 ALA A C 1
ATOM 553 O O . ALA A 1 71 ? 11.444 -6.873 -11.070 1.00 88.38 71 ALA A O 1
ATOM 554 N N . LEU A 1 72 ? 11.630 -7.641 -8.951 1.00 90.38 72 LEU A N 1
ATOM 555 C CA . LEU A 1 72 ? 12.709 -8.601 -9.206 1.00 90.38 72 LEU A CA 1
ATOM 556 C C . LEU A 1 72 ? 12.270 -9.724 -10.153 1.00 90.38 72 LEU A C 1
ATOM 558 O O . LEU A 1 72 ? 12.995 -10.074 -11.083 1.00 90.38 72 LEU A O 1
ATOM 562 N N . VAL A 1 73 ? 11.066 -10.274 -9.960 1.00 92.44 73 VAL A N 1
ATOM 563 C CA . VAL A 1 73 ? 10.505 -11.297 -10.858 1.00 92.44 73 VAL A CA 1
ATOM 564 C C . VAL A 1 73 ? 10.355 -10.743 -12.274 1.00 92.44 73 VAL A C 1
ATOM 566 O O . VAL A 1 73 ? 10.744 -11.408 -13.233 1.00 92.44 73 VAL A O 1
ATOM 569 N N . HIS A 1 74 ? 9.850 -9.517 -12.419 1.00 88.50 74 HIS A N 1
ATOM 570 C CA . HIS A 1 74 ? 9.740 -8.857 -13.717 1.00 88.50 74 HIS A CA 1
ATOM 571 C C . HIS A 1 74 ? 11.107 -8.683 -14.393 1.00 88.50 74 HIS A C 1
ATOM 573 O O . HIS A 1 74 ? 11.240 -8.977 -15.579 1.00 88.50 74 HIS A O 1
ATOM 579 N N . GLU A 1 75 ? 12.132 -8.248 -13.658 1.00 88.38 75 GLU A N 1
ATOM 580 C CA . GLU A 1 75 ? 13.495 -8.107 -14.188 1.00 88.38 75 GLU A CA 1
ATOM 581 C C . GLU A 1 75 ? 14.094 -9.451 -14.620 1.00 88.38 75 GLU A C 1
ATOM 583 O O . GLU A 1 75 ? 14.665 -9.548 -15.705 1.00 88.38 75 GLU 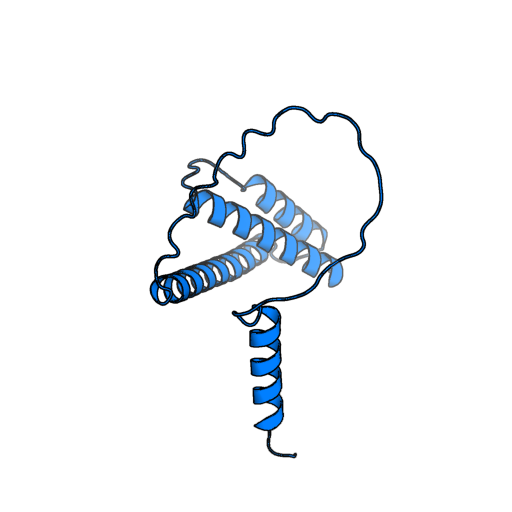A O 1
ATOM 588 N N . LEU A 1 76 ? 13.898 -10.514 -13.833 1.00 90.38 76 LEU A N 1
ATOM 589 C CA . LEU A 1 76 ? 14.335 -11.869 -14.184 1.00 90.38 76 LEU A CA 1
ATOM 590 C C . LEU A 1 76 ? 13.647 -12.393 -15.449 1.00 90.38 76 LEU A C 1
ATOM 592 O O . LEU A 1 76 ? 14.291 -13.032 -16.282 1.00 90.38 76 LEU A O 1
ATOM 596 N N . VAL A 1 77 ? 12.346 -12.134 -15.602 1.00 91.38 77 VAL A N 1
ATOM 597 C CA . VAL A 1 77 ? 11.594 -12.505 -16.808 1.00 91.38 77 VAL A CA 1
ATOM 598 C C . VAL A 1 77 ? 12.081 -11.694 -18.009 1.00 91.38 77 VAL A C 1
ATOM 600 O O . VAL A 1 77 ? 12.362 -12.276 -19.054 1.00 91.38 77 VAL A O 1
ATOM 603 N N . ALA A 1 78 ? 12.253 -10.379 -17.858 1.00 85.69 78 ALA A N 1
ATOM 604 C CA . ALA A 1 78 ? 12.744 -9.504 -18.920 1.00 85.69 78 ALA A CA 1
ATOM 605 C C . ALA A 1 78 ? 14.162 -9.884 -19.380 1.00 85.69 78 ALA A C 1
ATOM 607 O O . ALA A 1 78 ? 14.425 -9.896 -20.578 1.00 85.69 78 ALA A O 1
ATOM 608 N N . ALA A 1 79 ? 15.052 -10.265 -18.458 1.00 83.19 79 ALA A N 1
ATOM 609 C CA . ALA A 1 79 ? 16.414 -10.700 -18.773 1.00 83.19 79 ALA A CA 1
ATOM 610 C C . ALA A 1 79 ? 16.479 -12.046 -19.520 1.00 83.19 79 ALA A C 1
ATOM 612 O O . ALA A 1 79 ? 17.466 -12.330 -20.198 1.00 83.19 79 ALA A O 1
ATOM 613 N N . ARG A 1 80 ? 15.448 -12.892 -19.395 1.00 78.75 80 ARG A N 1
ATOM 614 C CA . ARG A 1 80 ? 15.350 -14.183 -20.101 1.00 78.75 80 ARG A CA 1
ATOM 615 C C . ARG A 1 80 ? 14.716 -14.070 -21.485 1.00 78.75 80 ARG A C 1
ATOM 617 O O . ARG A 1 80 ? 14.804 -15.018 -22.263 1.00 78.75 80 ARG A O 1
ATOM 624 N N . LEU A 1 81 ? 14.068 -12.949 -21.789 1.00 66.56 81 LEU A N 1
ATOM 625 C CA . LEU A 1 81 ? 13.447 -12.712 -23.083 1.00 66.56 81 LEU A CA 1
ATOM 626 C C . LEU A 1 81 ? 14.455 -12.015 -24.009 1.00 66.56 81 LEU A C 1
ATOM 628 O O . LEU A 1 81 ? 15.105 -11.058 -23.588 1.00 66.56 81 LEU A O 1
ATOM 632 N N . PRO A 1 82 ? 14.605 -12.457 -25.273 1.00 62.19 82 PRO A N 1
ATOM 633 C CA . PRO A 1 82 ? 15.381 -11.692 -26.240 1.00 62.19 82 PRO A CA 1
ATOM 634 C C . PRO A 1 82 ? 14.779 -10.282 -26.342 1.00 62.19 82 PRO A C 1
ATOM 636 O O . PRO A 1 82 ? 13.549 -10.155 -26.334 1.00 62.19 82 PRO A O 1
ATOM 639 N N . PRO A 1 83 ? 15.605 -9.220 -26.425 1.00 61.75 83 PRO A N 1
ATOM 640 C CA . PRO A 1 83 ? 15.099 -7.860 -26.526 1.00 61.75 83 PRO A CA 1
ATOM 641 C C . PRO A 1 83 ? 14.178 -7.780 -27.740 1.00 61.75 83 PRO A C 1
ATOM 643 O O . PRO A 1 83 ? 14.612 -7.985 -28.874 1.00 61.75 83 PRO A O 1
ATOM 646 N N . VAL A 1 84 ? 12.890 -7.526 -27.501 1.00 59.91 84 VAL A N 1
ATOM 647 C CA . VAL A 1 84 ? 11.940 -7.286 -28.585 1.00 59.91 84 VAL A CA 1
ATOM 648 C C . VAL A 1 84 ? 12.404 -5.996 -29.256 1.00 59.91 84 VAL A C 1
ATOM 650 O O . VAL A 1 84 ? 12.429 -4.959 -28.586 1.00 59.91 84 VAL A O 1
ATOM 653 N N . PRO A 1 85 ? 12.819 -6.021 -30.536 1.00 57.09 85 PRO A N 1
ATOM 654 C CA . PRO A 1 85 ? 13.189 -4.795 -31.215 1.00 57.09 85 PRO A CA 1
ATOM 655 C C . PRO A 1 85 ? 11.983 -3.866 -31.157 1.00 57.09 85 PRO A C 1
ATOM 657 O O . PRO A 1 85 ? 10.867 -4.273 -31.494 1.00 57.09 85 PRO A O 1
ATOM 660 N N . ALA A 1 86 ? 12.204 -2.633 -30.694 1.00 54.66 86 ALA A N 1
ATOM 661 C CA . ALA A 1 86 ? 11.209 -1.580 -30.762 1.00 54.66 86 ALA A CA 1
ATOM 662 C C . ALA A 1 86 ? 10.756 -1.499 -32.221 1.00 54.66 86 ALA A C 1
ATOM 664 O O . ALA A 1 86 ? 11.506 -1.040 -33.083 1.00 54.66 86 ALA A O 1
ATOM 665 N N . ARG A 1 87 ? 9.565 -2.033 -32.525 1.00 51.25 87 ARG A N 1
ATOM 666 C CA . ARG A 1 87 ? 8.977 -1.876 -33.851 1.00 51.25 87 ARG A CA 1
ATOM 667 C C . ARG A 1 87 ? 8.902 -0.369 -34.073 1.00 51.25 87 ARG A C 1
ATOM 669 O O . ARG A 1 87 ? 8.249 0.295 -33.265 1.00 51.25 87 ARG A O 1
ATOM 676 N N . PRO A 1 88 ? 9.555 0.190 -35.106 1.00 48.00 88 PRO A N 1
ATOM 677 C CA . PRO A 1 88 ? 9.269 1.558 -35.472 1.00 48.00 88 PRO A CA 1
ATOM 678 C C . PRO A 1 88 ? 7.772 1.590 -35.753 1.00 48.00 88 PRO A C 1
ATOM 680 O O . PRO A 1 88 ? 7.278 0.861 -36.616 1.00 48.00 88 PRO A O 1
ATOM 683 N N . PHE A 1 89 ? 7.034 2.370 -34.965 1.00 52.75 89 PHE A N 1
ATOM 684 C CA . PHE A 1 89 ? 5.699 2.768 -35.362 1.00 52.75 89 PHE A CA 1
ATOM 685 C C . PHE A 1 89 ? 5.906 3.504 -36.678 1.00 52.75 89 PHE A C 1
ATOM 687 O O . PHE A 1 89 ? 6.385 4.635 -36.697 1.00 52.75 89 PHE A O 1
ATOM 694 N N . ALA A 1 90 ? 5.650 2.817 -37.791 1.00 52.59 90 ALA A N 1
ATOM 695 C CA . ALA A 1 90 ? 5.490 3.484 -39.059 1.00 52.59 90 ALA A CA 1
ATOM 696 C C . ALA A 1 90 ? 4.363 4.480 -38.819 1.00 52.59 90 ALA A C 1
ATOM 698 O O . ALA A 1 90 ? 3.216 4.084 -38.605 1.00 52.59 90 ALA A O 1
ATOM 699 N N . THR A 1 91 ? 4.711 5.762 -38.752 1.00 51.28 91 THR A N 1
ATOM 700 C CA . THR A 1 91 ? 3.753 6.850 -38.823 1.00 51.28 91 THR A CA 1
ATOM 701 C C . THR A 1 91 ? 3.036 6.668 -40.149 1.00 51.28 91 THR A C 1
ATOM 703 O O . THR A 1 91 ? 3.519 7.093 -41.197 1.00 51.28 91 THR A O 1
ATOM 706 N N . VAL A 1 92 ? 1.917 5.948 -40.125 1.00 50.81 92 VAL A N 1
ATOM 707 C CA . VAL A 1 92 ? 0.988 5.911 -41.241 1.00 50.81 92 VAL A CA 1
ATOM 708 C C . VAL A 1 92 ? 0.428 7.320 -41.295 1.00 50.81 92 VAL A C 1
ATOM 710 O O . VAL A 1 92 ? -0.459 7.684 -40.526 1.00 50.81 92 VAL A O 1
ATOM 713 N N . VAL A 1 93 ? 1.018 8.147 -42.154 1.00 48.81 93 VAL A N 1
ATOM 714 C CA . VAL A 1 93 ? 0.413 9.402 -42.583 1.00 48.81 93 VAL A CA 1
ATOM 715 C C . VAL A 1 93 ? -0.885 8.995 -43.266 1.00 48.81 93 VAL A C 1
ATOM 717 O O . VAL A 1 93 ? -0.873 8.546 -44.409 1.00 48.81 93 VAL A O 1
ATOM 720 N N . MET A 1 94 ? -1.996 9.053 -42.533 1.00 45.16 94 MET A N 1
ATOM 721 C CA . MET A 1 94 ? -3.316 8.886 -43.123 1.00 45.16 94 MET A CA 1
ATOM 722 C C . MET A 1 94 ? -3.567 10.076 -44.056 1.00 45.16 94 MET A C 1
ATOM 724 O O . MET A 1 94 ? -3.618 11.208 -43.569 1.00 45.16 94 MET A O 1
ATOM 728 N N . PRO A 1 95 ? -3.747 9.876 -45.374 1.00 55.03 95 PRO A N 1
ATOM 729 C CA . PRO A 1 95 ? -4.428 10.877 -46.178 1.00 55.03 95 PRO A CA 1
ATOM 730 C C . PRO A 1 95 ? -5.883 11.008 -45.676 1.00 55.03 95 PRO A C 1
ATOM 732 O O . PRO A 1 95 ? -6.467 10.014 -45.230 1.00 55.03 95 PRO A O 1
ATOM 735 N N . PRO A 1 96 ? -6.470 12.218 -45.695 1.00 46.88 96 PRO A N 1
ATOM 736 C CA . PRO A 1 96 ? -7.812 12.455 -45.167 1.00 46.88 96 PRO A CA 1
ATOM 737 C C . PRO A 1 96 ? -8.861 11.600 -45.905 1.00 46.88 96 PRO A C 1
ATOM 739 O O . PRO A 1 96 ? -8.730 11.384 -47.113 1.00 46.88 96 PRO A O 1
ATOM 742 N N . PRO A 1 97 ? -9.899 11.097 -45.208 1.00 46.19 97 PRO A N 1
ATOM 743 C CA . PRO A 1 97 ? -10.820 10.124 -45.779 1.00 46.19 97 PRO A CA 1
ATOM 744 C C . PRO A 1 97 ? -11.757 10.779 -46.799 1.00 46.19 97 PRO A C 1
ATOM 746 O O . PRO A 1 97 ? -12.527 11.680 -46.467 1.00 46.19 97 PRO A O 1
ATOM 749 N N . ALA A 1 98 ? -11.736 10.272 -48.031 1.00 46.34 98 ALA A N 1
ATOM 750 C CA . ALA A 1 98 ? -12.878 10.366 -48.931 1.00 46.34 98 ALA A CA 1
ATOM 751 C C . ALA A 1 98 ? -13.889 9.261 -48.561 1.00 46.34 98 ALA A C 1
ATOM 753 O O . ALA A 1 98 ? -13.507 8.152 -48.194 1.00 46.34 98 ALA A O 1
ATOM 754 N N . SER A 1 99 ? -15.171 9.613 -48.597 1.00 44.81 99 SER A N 1
ATOM 755 C CA . SER A 1 99 ? -16.345 8.860 -48.131 1.00 44.81 99 SER A CA 1
ATOM 756 C C . SER A 1 99 ? -16.459 7.398 -48.632 1.00 44.81 99 SER A C 1
ATOM 758 O O . SER A 1 99 ? -15.899 7.065 -49.675 1.00 44.81 99 SER A O 1
ATOM 760 N N . PRO A 1 100 ? -17.204 6.517 -47.922 1.00 52.62 100 PRO A N 1
ATOM 761 C CA . PRO A 1 100 ? -17.184 5.068 -48.143 1.00 52.62 100 PRO A CA 1
ATOM 762 C C . PRO A 1 100 ? -18.162 4.623 -49.241 1.00 52.62 100 PRO A C 1
ATOM 764 O O . PRO A 1 100 ? -19.155 5.307 -49.505 1.00 52.62 100 PRO A O 1
ATOM 767 N N . PRO A 1 101 ? -17.960 3.417 -49.802 1.00 45.97 101 PRO A N 1
ATOM 768 C CA . PRO A 1 101 ? -19.050 2.452 -49.665 1.00 45.97 101 PRO A CA 1
ATOM 769 C C . PRO A 1 101 ? -18.623 0.989 -49.427 1.00 45.97 101 PRO A C 1
ATOM 771 O O . PRO A 1 101 ? -17.562 0.536 -49.840 1.00 45.97 101 PRO A O 1
ATOM 774 N N . SER A 1 102 ? -19.584 0.264 -48.846 1.00 40.81 102 SER A N 1
ATOM 775 C CA . SER A 1 102 ? -19.905 -1.159 -49.040 1.00 40.81 102 SER A CA 1
ATOM 776 C C . SER A 1 102 ? -19.017 -2.258 -48.439 1.00 40.81 102 SER A C 1
ATOM 778 O O . SER A 1 102 ? -17.977 -2.629 -48.965 1.00 40.81 102 SER A O 1
ATOM 780 N N . HIS A 1 103 ? -19.575 -2.857 -47.379 1.00 48.38 103 HIS A N 1
ATOM 781 C CA . HIS A 1 103 ? -19.626 -4.287 -47.041 1.00 48.38 103 HIS A CA 1
ATOM 782 C C . HIS A 1 103 ? -18.555 -5.238 -47.613 1.00 48.38 103 HIS A C 1
ATOM 784 O O . HIS A 1 103 ? -18.640 -5.665 -48.761 1.00 48.38 103 HIS A O 1
ATOM 790 N N . ALA A 1 104 ? -17.710 -5.759 -46.718 1.00 36.75 104 ALA A N 1
ATOM 791 C CA . ALA A 1 104 ? -17.252 -7.147 -46.751 1.00 36.75 104 ALA A CA 1
ATOM 792 C C . ALA A 1 104 ? -16.954 -7.635 -45.319 1.00 36.75 104 ALA A C 1
ATOM 794 O O . ALA A 1 104 ? -16.253 -6.979 -44.552 1.00 36.75 104 ALA A O 1
ATOM 795 N N . HIS A 1 105 ? -17.549 -8.771 -44.957 1.00 45.69 105 HIS A N 1
ATOM 796 C CA . HIS A 1 105 ? -17.340 -9.517 -43.711 1.00 45.69 105 HIS A CA 1
ATOM 797 C C . HIS A 1 105 ? -15.957 -10.219 -43.684 1.00 45.69 105 HIS A C 1
ATOM 799 O O . HIS A 1 105 ? -15.262 -10.230 -44.700 1.00 45.69 105 HIS A O 1
ATOM 805 N N . PRO A 1 106 ? -15.515 -10.754 -42.524 1.00 51.09 106 PRO A N 1
ATOM 806 C CA . PRO A 1 106 ? -14.103 -10.873 -42.177 1.00 51.09 106 PRO A CA 1
ATOM 807 C C . PRO A 1 106 ? -13.442 -12.103 -42.805 1.00 51.09 106 PRO A C 1
ATOM 809 O O . PRO A 1 106 ? -14.049 -13.169 -42.883 1.00 51.09 106 PRO A O 1
ATOM 812 N N . ALA A 1 107 ? -12.167 -11.975 -43.176 1.00 38.66 107 ALA A N 1
ATOM 813 C CA . ALA A 1 107 ? -11.310 -13.118 -43.472 1.00 38.66 107 ALA A CA 1
ATOM 814 C C . ALA A 1 107 ? -10.399 -13.430 -42.263 1.00 38.66 107 ALA A C 1
ATOM 816 O O . ALA A 1 107 ? -9.833 -12.497 -41.682 1.00 38.66 107 ALA A O 1
ATOM 817 N N . PRO A 1 108 ? -10.269 -14.711 -41.868 1.00 50.97 108 PRO A N 1
ATOM 818 C CA . PRO A 1 108 ? -9.606 -15.139 -40.644 1.00 50.97 108 PRO A CA 1
ATOM 819 C C . PRO A 1 108 ? -8.135 -15.541 -40.847 1.00 50.97 108 PRO A C 1
ATOM 821 O O . PRO A 1 108 ? -7.709 -15.896 -41.942 1.00 50.97 108 PRO A O 1
ATOM 824 N N . SER A 1 109 ? -7.419 -15.543 -39.716 1.00 49.88 109 SER A N 1
ATOM 825 C CA . SER A 1 109 ? -6.272 -16.389 -39.333 1.00 49.88 109 SER A CA 1
ATOM 826 C C . SER A 1 109 ? -5.108 -16.587 -40.314 1.00 49.88 109 SER A C 1
ATOM 828 O O . SER A 1 109 ? -5.228 -17.321 -41.289 1.00 49.88 109 SER A O 1
ATOM 830 N N . SER A 1 110 ? -3.908 -16.148 -39.911 1.00 40.66 110 SER A N 1
ATOM 831 C CA . SER A 1 110 ? -2.697 -16.931 -40.179 1.00 40.66 110 SER A CA 1
ATOM 832 C C . SER A 1 110 ? -1.616 -16.719 -39.112 1.00 40.66 110 SER A C 1
ATOM 834 O O . SER A 1 110 ? -1.066 -15.632 -38.963 1.00 40.66 110 SER A O 1
ATOM 836 N N . THR A 1 111 ? -1.303 -17.829 -38.434 1.00 46.50 111 THR A N 1
ATOM 837 C CA . THR A 1 111 ? 0.023 -18.263 -37.948 1.00 46.50 111 THR A CA 1
ATOM 838 C C . THR A 1 111 ? 0.825 -17.362 -37.004 1.00 46.50 111 THR A C 1
ATOM 840 O O . THR A 1 111 ? 1.588 -16.504 -37.435 1.00 46.50 111 THR A O 1
ATOM 843 N N . GLY A 1 112 ? 0.858 -17.777 -35.733 1.00 53.41 112 GLY A N 1
ATOM 844 C CA . GLY A 1 112 ? 2.125 -18.326 -35.248 1.00 53.41 112 GLY A CA 1
ATOM 845 C C . GLY A 1 112 ? 2.731 -17.739 -33.983 1.00 53.41 112 GLY A C 1
ATOM 846 O O . GLY A 1 112 ? 3.940 -17.602 -33.977 1.00 53.41 112 GLY A O 1
ATOM 847 N N . ILE A 1 113 ? 1.961 -17.450 -32.930 1.00 55.12 113 ILE A N 1
ATOM 848 C CA . ILE A 1 113 ? 2.406 -17.572 -31.524 1.00 55.12 113 ILE A CA 1
ATOM 849 C C . ILE A 1 113 ? 1.139 -17.892 -30.707 1.00 55.12 113 ILE A C 1
ATOM 851 O O . ILE A 1 113 ? 0.165 -17.154 -30.875 1.00 55.12 113 ILE A O 1
ATOM 855 N N . PRO A 1 114 ? 1.087 -18.958 -29.878 1.00 59.34 114 PRO A N 1
ATOM 856 C CA . PRO A 1 114 ? -0.017 -19.122 -28.933 1.00 59.34 114 PRO A CA 1
ATOM 857 C C . PRO A 1 114 ? -0.121 -17.848 -28.095 1.00 59.34 114 PRO A C 1
ATOM 859 O O . PRO A 1 114 ? 0.886 -17.348 -27.584 1.00 59.34 114 PRO A O 1
ATOM 862 N N . GLY A 1 115 ? -1.322 -17.276 -28.015 1.00 73.62 115 GLY A N 1
ATOM 863 C CA . GLY A 1 115 ? -1.532 -16.087 -27.206 1.00 73.62 115 GLY A CA 1
ATOM 864 C C . GLY A 1 115 ? -1.150 -16.396 -25.762 1.00 73.62 115 GLY A C 1
ATOM 865 O O . GLY A 1 115 ? -1.216 -17.541 -25.324 1.00 73.62 115 GLY A O 1
ATOM 866 N N . LEU A 1 116 ? -0.769 -15.379 -24.989 1.00 67.06 116 LEU A N 1
ATOM 867 C CA . LEU A 1 116 ? -0.466 -15.560 -23.564 1.00 67.06 116 LEU A CA 1
ATOM 868 C C . LEU A 1 116 ? -1.588 -16.319 -22.825 1.00 67.06 116 LEU A C 1
ATOM 870 O O . LEU A 1 116 ? -1.307 -17.098 -21.922 1.00 67.06 116 LEU A O 1
ATOM 874 N N . ALA A 1 117 ? -2.842 -16.129 -23.248 1.00 71.62 117 ALA A N 1
ATOM 875 C CA . ALA A 1 117 ? -3.995 -16.871 -22.748 1.00 71.62 117 ALA A CA 1
ATOM 876 C C . ALA A 1 117 ? -3.885 -18.385 -22.998 1.00 71.62 117 ALA A C 1
ATOM 878 O O . ALA A 1 117 ? -4.077 -19.154 -22.064 1.00 71.62 117 ALA A O 1
ATOM 879 N N . ASP A 1 118 ? -3.504 -18.805 -24.206 1.00 77.00 118 ASP A N 1
ATOM 880 C CA . ASP A 1 118 ? -3.361 -20.221 -24.569 1.00 77.00 118 ASP A CA 1
ATOM 881 C C . ASP A 1 118 ? -2.221 -20.888 -23.781 1.00 77.00 118 ASP A C 1
ATOM 883 O O . ASP A 1 118 ? -2.337 -22.036 -23.359 1.00 77.00 118 ASP A O 1
ATOM 887 N N . LEU A 1 119 ? -1.128 -20.151 -23.532 1.00 81.69 119 LEU A N 1
ATOM 888 C CA . LEU A 1 119 ? -0.007 -20.637 -22.721 1.00 81.69 119 LEU A CA 1
ATOM 889 C C . LEU A 1 119 ? -0.418 -20.841 -21.253 1.00 81.69 119 LEU A C 1
ATOM 891 O O . LEU A 1 119 ? -0.061 -21.847 -20.642 1.00 81.69 119 LEU A O 1
ATOM 895 N N . LEU A 1 120 ? -1.173 -19.894 -20.687 1.00 82.50 120 LEU A N 1
ATOM 896 C CA . LEU A 1 120 ? -1.680 -19.995 -19.317 1.00 82.50 120 LEU A CA 1
ATOM 897 C C . LEU A 1 120 ? -2.675 -21.152 -19.171 1.00 82.50 120 LEU A C 1
ATOM 899 O O . LEU A 1 120 ? -2.634 -21.864 -18.168 1.00 82.50 120 LEU A O 1
ATOM 903 N N . ASP A 1 121 ? -3.527 -21.369 -20.172 1.00 82.00 121 ASP A N 1
ATOM 904 C CA . ASP A 1 121 ? -4.518 -22.445 -20.150 1.00 82.00 121 ASP A CA 1
ATOM 905 C C . ASP A 1 121 ? -3.865 -23.833 -20.286 1.00 82.00 121 ASP A C 1
ATOM 907 O O . ASP A 1 121 ? -4.272 -24.781 -19.606 1.00 82.00 121 ASP A O 1
ATOM 911 N N . ASP A 1 122 ? -2.789 -23.957 -21.076 1.00 81.25 122 ASP A N 1
ATOM 912 C CA . ASP A 1 122 ? -2.013 -25.200 -21.158 1.00 81.25 122 ASP A CA 1
ATOM 913 C C . ASP A 1 122 ? -1.270 -25.492 -19.843 1.00 81.25 122 ASP A C 1
ATOM 915 O O . ASP A 1 122 ? -1.324 -26.615 -19.338 1.00 81.25 122 ASP A O 1
ATOM 919 N N . MET A 1 123 ? -0.669 -24.477 -19.208 1.00 80.19 123 MET A N 1
ATOM 920 C CA . MET A 1 123 ? -0.025 -24.636 -17.895 1.00 80.19 123 MET A CA 1
ATOM 921 C C . MET A 1 123 ? -1.019 -25.084 -16.813 1.00 80.19 123 MET A C 1
ATOM 923 O O . MET A 1 123 ? -0.753 -26.045 -16.085 1.00 80.19 123 MET A O 1
ATOM 927 N N . LEU A 1 124 ? -2.193 -24.448 -16.741 1.00 81.75 124 LEU A N 1
ATOM 928 C CA . LEU A 1 124 ? -3.257 -24.838 -15.809 1.00 81.75 124 LEU A CA 1
ATOM 929 C C . LEU A 1 124 ? -3.783 -26.250 -16.097 1.00 81.75 124 LEU A C 1
ATOM 931 O O . LEU A 1 124 ? -4.132 -26.998 -15.178 1.00 81.75 124 LEU A O 1
ATOM 935 N N . SER A 1 125 ? -3.830 -26.639 -17.370 1.00 76.69 125 SER A N 1
ATOM 936 C CA . SER A 1 125 ? -4.253 -27.975 -17.788 1.00 76.69 125 SER A CA 1
ATOM 937 C C . SER A 1 125 ? -3.239 -29.055 -17.412 1.00 76.69 125 SER A C 1
ATOM 939 O O . SER A 1 125 ? -3.640 -30.150 -17.006 1.00 76.69 125 SER A O 1
ATOM 941 N N . GLN A 1 126 ? -1.938 -28.765 -17.494 1.00 75.50 126 GLN A N 1
ATOM 942 C CA . GLN A 1 126 ? -0.880 -29.685 -17.067 1.00 75.50 126 GLN A CA 1
ATOM 943 C C . GLN A 1 126 ? -0.896 -29.907 -15.551 1.00 75.50 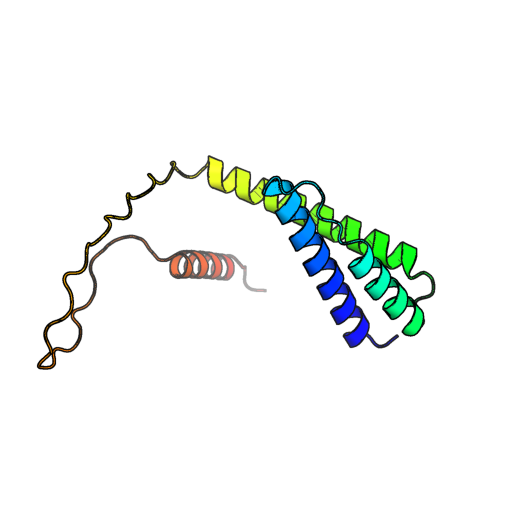126 GLN A C 1
ATOM 945 O O . GLN A 1 126 ? -0.816 -31.048 -15.094 1.00 75.50 126 GLN A O 1
ATOM 950 N N . GLU A 1 127 ? -1.099 -28.852 -14.763 1.00 72.00 127 GLU A N 1
ATOM 951 C CA . GLU A 1 127 ? -1.148 -28.951 -13.301 1.00 72.00 127 GLU A CA 1
ATOM 952 C C . GLU A 1 127 ? -2.318 -29.821 -12.808 1.00 72.00 127 GLU A C 1
ATOM 954 O O . GLU A 1 127 ? -2.178 -30.610 -11.871 1.00 72.00 127 GLU A O 1
ATOM 959 N N . ARG A 1 128 ? -3.463 -29.777 -13.501 1.00 65.50 128 ARG A N 1
ATOM 960 C CA . ARG A 1 128 ? -4.618 -30.637 -13.193 1.00 65.50 128 ARG A CA 1
ATOM 961 C C . ARG A 1 128 ? -4.381 -32.114 -13.504 1.00 65.50 128 ARG A C 1
ATOM 963 O O . ARG A 1 128 ? -4.943 -32.961 -12.817 1.00 65.50 128 ARG A O 1
ATOM 970 N N . ARG A 1 129 ? -3.568 -32.434 -14.517 1.00 61.84 129 ARG A N 1
ATOM 971 C CA . ARG A 1 129 ? -3.267 -33.825 -14.913 1.00 61.84 129 ARG A CA 1
ATOM 972 C C . ARG A 1 129 ? -2.244 -34.498 -14.000 1.00 61.84 129 ARG A C 1
ATOM 974 O O . ARG A 1 129 ? -2.253 -35.719 -13.892 1.00 61.84 129 ARG A O 1
ATOM 981 N N . HIS A 1 130 ? -1.383 -33.722 -13.345 1.00 57.53 130 HIS A N 1
ATOM 982 C CA . HIS A 1 130 ? -0.346 -34.243 -12.449 1.00 57.53 130 HIS A CA 1
ATOM 983 C C . HIS A 1 130 ? -0.803 -34.453 -11.005 1.00 57.53 130 HIS A C 1
ATOM 985 O O . HIS A 1 130 ? -0.029 -34.960 -10.192 1.00 57.53 130 HIS A O 1
ATOM 991 N N . ARG A 1 131 ? -2.051 -34.110 -10.671 1.00 51.25 131 ARG A N 1
ATOM 992 C CA . ARG A 1 131 ? -2.603 -34.416 -9.355 1.00 51.25 131 ARG A CA 1
ATOM 993 C C . ARG A 1 131 ? -2.981 -35.904 -9.310 1.00 51.25 131 ARG A C 1
ATOM 995 O O . ARG A 1 131 ? -3.869 -36.304 -10.065 1.00 51.25 131 ARG A O 1
ATOM 1002 N N . PRO A 1 132 ? -2.336 -36.739 -8.475 1.00 52.69 132 PRO A N 1
ATOM 1003 C CA . PRO A 1 132 ? -2.798 -38.106 -8.284 1.00 52.69 132 PRO A CA 1
ATOM 1004 C C . PRO A 1 132 ? -4.229 -38.082 -7.721 1.00 52.69 132 PRO A C 1
ATOM 1006 O O . PRO A 1 132 ? -4.563 -37.164 -6.963 1.00 52.69 132 PRO A O 1
ATOM 1009 N N . PRO A 1 133 ? -5.087 -39.046 -8.098 1.00 62.41 133 PRO A N 1
ATOM 1010 C CA . PRO A 1 133 ? -6.420 -39.148 -7.523 1.00 62.41 133 PRO A CA 1
ATOM 1011 C C . PRO A 1 133 ? -6.285 -39.375 -6.012 1.00 62.41 133 PRO A C 1
ATOM 1013 O O . PRO A 1 133 ? -5.570 -40.282 -5.584 1.00 62.41 133 PRO A O 1
ATOM 1016 N N . HIS A 1 134 ? -6.928 -38.509 -5.230 1.00 55.94 134 HIS A N 1
ATOM 1017 C CA . HIS A 1 134 ? -7.190 -38.746 -3.813 1.00 55.94 134 HIS A CA 1
ATOM 1018 C C . HIS A 1 134 ? -8.427 -39.627 -3.661 1.00 55.94 134 HIS A C 1
ATOM 1020 O O . HIS A 1 134 ? -9.388 -39.406 -4.435 1.00 55.94 134 HIS A O 1
#